Protein AF-A0A2T7P944-F1 (afdb_monomer)

InterPro domains:
  IPR013957 U4/U6.U5 small nuclear ribonucleoprotein 27kDa protein [PF08648] (36-90)

Foldseek 3Di:
DDPPPPPPPDPPPPPDDDPDPDQDDFDVVVCPPDDPVVVVVCSVVVVRDDDDCVPPDDPPPPDDDDDDDDDDFDFDQPPDDDDNPDDTDRDD

Sequence (92 aa):
MYFCHREVGKPSQVEKKPPAIEKPKIDE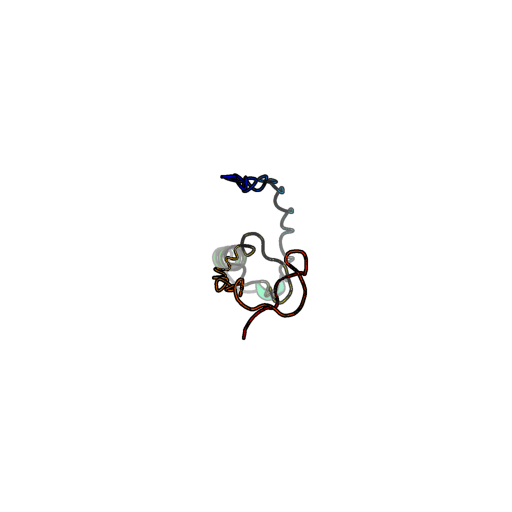SQLVGLSEEDREMITLMGFANFETTKGKKVDGNDMYAANIQRKRRYRQYMNRRGGFNRPLDFIA

Mean predicted aligned error: 16.66 Å

Secondary structure (DSSP, 8-state):
--------PPPP----PPP--PPP---GGGGTTS-HHHHHHHHHHTTT-----TTS--TT---------PPPPPB--TT-SS-TTSPPPB--

Structure (mmCIF, N/CA/C/O backbone):
data_AF-A0A2T7P944-F1
#
_entry.id   AF-A0A2T7P944-F1
#
loop_
_atom_site.group_PDB
_atom_site.id
_atom_site.type_symbol
_atom_site.label_atom_id
_atom_site.label_alt_id
_atom_site.label_comp_id
_atom_site.label_asym_id
_atom_site.label_entity_id
_atom_site.label_seq_id
_atom_site.pdbx_PDB_ins_code
_atom_site.Cartn_x
_atom_site.Cartn_y
_atom_site.Cartn_z
_atom_site.occupancy
_atom_site.B_iso_or_equiv
_atom_site.auth_seq_id
_atom_site.auth_comp_id
_atom_site.auth_asym_id
_atom_site.auth_atom_id
_atom_site.pdbx_PDB_model_num
ATOM 1 N N . MET A 1 1 ? 8.972 13.182 -31.911 1.00 38.75 1 MET A N 1
ATOM 2 C CA . MET A 1 1 ? 9.311 12.501 -30.643 1.00 38.75 1 MET A CA 1
ATOM 3 C C . MET A 1 1 ? 8.094 12.585 -29.741 1.00 38.75 1 MET A C 1
ATOM 5 O O . MET A 1 1 ? 7.770 13.673 -29.292 1.00 38.75 1 MET A O 1
ATOM 9 N N . TYR A 1 2 ? 7.357 11.488 -29.569 1.00 37.66 2 TYR A N 1
ATOM 10 C CA . TYR A 1 2 ? 6.126 11.492 -28.779 1.00 37.66 2 TYR A CA 1
ATOM 11 C C . TYR A 1 2 ? 6.467 11.511 -27.287 1.00 37.66 2 TYR A C 1
ATOM 13 O O . TYR A 1 2 ? 6.798 10.480 -26.703 1.00 37.66 2 TYR A O 1
ATOM 21 N N . PHE A 1 3 ? 6.395 12.691 -26.676 1.00 51.31 3 PHE A N 1
ATOM 22 C CA . PHE A 1 3 ? 6.222 12.813 -25.235 1.00 51.31 3 PHE A CA 1
ATOM 23 C C . PHE A 1 3 ? 4.781 12.404 -24.915 1.00 51.31 3 PHE A C 1
ATOM 25 O O . PHE A 1 3 ? 3.849 13.186 -25.069 1.00 51.31 3 PHE A O 1
ATOM 32 N N . CYS A 1 4 ? 4.583 11.146 -24.522 1.00 52.53 4 CYS A N 1
ATOM 33 C CA . CYS A 1 4 ? 3.337 10.733 -23.890 1.00 52.53 4 CYS A CA 1
ATOM 34 C C . CYS A 1 4 ? 3.378 11.248 -22.447 1.00 52.53 4 CYS A C 1
ATOM 36 O O . CYS A 1 4 ? 4.064 10.675 -21.596 1.00 52.53 4 CYS A O 1
ATOM 38 N N . HIS A 1 5 ? 2.696 12.363 -22.187 1.00 59.06 5 HIS A N 1
ATOM 39 C CA . HIS A 1 5 ? 2.379 12.775 -20.828 1.00 59.06 5 HIS A CA 1
ATOM 40 C C . HIS A 1 5 ? 1.483 11.697 -20.219 1.00 59.06 5 HIS A C 1
ATOM 42 O O . HIS A 1 5 ? 0.300 11.593 -20.527 1.00 59.06 5 HIS A O 1
ATOM 48 N N . ARG A 1 6 ? 2.067 10.850 -19.369 1.00 57.72 6 ARG A N 1
ATOM 49 C CA . ARG A 1 6 ? 1.292 9.962 -18.511 1.00 57.72 6 ARG A CA 1
ATOM 50 C C . ARG A 1 6 ? 0.676 10.830 -17.422 1.00 57.72 6 ARG A C 1
ATOM 52 O O . ARG A 1 6 ? 1.331 11.119 -16.425 1.00 57.72 6 ARG A O 1
ATOM 59 N N . GLU A 1 7 ? -0.558 11.263 -17.637 1.00 56.19 7 GLU A N 1
ATOM 60 C CA . GLU A 1 7 ? -1.369 11.867 -16.587 1.00 56.19 7 GLU A CA 1
ATOM 61 C C . GLU A 1 7 ? -1.556 10.827 -15.480 1.00 56.19 7 GLU A C 1
ATOM 63 O O . GLU A 1 7 ? -2.260 9.826 -15.628 1.00 56.19 7 GLU A O 1
ATOM 68 N N . VAL A 1 8 ? -0.843 11.018 -14.372 1.00 59.97 8 VAL A N 1
ATOM 69 C CA . VAL A 1 8 ? -1.097 10.270 -13.146 1.00 59.97 8 VAL A CA 1
ATOM 70 C C . VAL A 1 8 ? -2.358 10.893 -12.562 1.00 59.97 8 VAL A C 1
ATOM 72 O O . VAL A 1 8 ? -2.298 11.940 -11.920 1.00 59.97 8 VAL A O 1
ATOM 75 N N . GLY A 1 9 ? -3.512 10.305 -12.888 1.00 48.59 9 GLY A N 1
ATOM 76 C CA . GLY A 1 9 ? -4.802 10.726 -12.353 1.00 48.59 9 GLY A CA 1
ATOM 77 C C . GLY A 1 9 ? -4.715 10.845 -10.833 1.00 48.59 9 GLY A C 1
ATOM 78 O O . GLY A 1 9 ? -4.291 9.907 -10.154 1.00 48.59 9 GLY A O 1
ATOM 79 N N . LYS A 1 10 ? -5.058 12.023 -10.305 1.00 51.38 10 LYS A N 1
ATOM 80 C CA . LYS A 1 10 ? -5.106 12.263 -8.861 1.00 51.38 10 LYS A CA 1
ATOM 81 C C . LYS A 1 10 ? -6.146 11.303 -8.267 1.00 51.38 10 LYS A C 1
ATOM 83 O O . LYS A 1 10 ? -7.270 11.289 -8.771 1.00 51.38 10 LYS A O 1
ATOM 88 N N . PRO A 1 11 ? -5.812 10.499 -7.242 1.00 47.69 11 PRO A N 1
ATOM 89 C CA . PRO A 1 11 ? -6.803 9.644 -6.607 1.00 47.69 11 PRO A CA 1
ATOM 90 C C . PRO A 1 11 ? -7.901 10.532 -6.015 1.00 47.69 11 PRO A C 1
ATOM 92 O O . PRO A 1 11 ? -7.623 11.451 -5.244 1.00 47.69 11 PRO A O 1
ATOM 95 N N . SER A 1 12 ? -9.144 10.287 -6.428 1.00 49.97 12 SER A N 1
ATOM 96 C CA . SER A 1 12 ? -10.327 10.946 -5.884 1.00 49.97 12 SER A CA 1
ATOM 97 C C . SER A 1 12 ? -10.394 10.667 -4.384 1.00 49.97 12 SER A C 1
ATOM 99 O O . SER A 1 12 ? -10.521 9.509 -3.979 1.00 49.97 12 SER A O 1
ATOM 101 N N . GLN A 1 13 ? -10.291 11.718 -3.574 1.00 50.12 13 GLN A N 1
ATOM 102 C CA . GLN A 1 13 ? -10.524 11.671 -2.134 1.00 50.12 13 GLN A CA 1
ATOM 103 C C . GLN A 1 13 ? -12.004 11.320 -1.919 1.00 50.12 13 GLN A C 1
ATOM 105 O O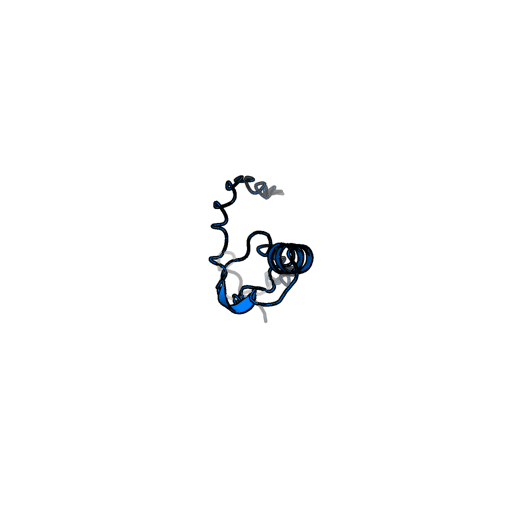 . GLN A 1 13 ? -12.871 12.188 -1.954 1.00 50.12 13 GLN A O 1
ATOM 110 N N . VAL A 1 14 ? -12.318 10.030 -1.798 1.00 58.59 14 VAL A N 1
ATOM 111 C CA . VAL A 1 14 ? -13.644 9.587 -1.364 1.00 58.59 14 VAL A CA 1
ATOM 112 C C . VAL A 1 14 ? -13.644 9.697 0.153 1.00 58.59 14 VAL A C 1
ATOM 114 O O . VAL A 1 14 ? -13.119 8.817 0.835 1.00 58.59 14 VAL A O 1
ATOM 117 N N . GLU A 1 15 ? -14.198 10.790 0.677 1.00 53.56 15 GLU A N 1
ATOM 118 C CA . GLU A 1 15 ? -14.468 10.939 2.106 1.00 53.56 15 GLU A CA 1
ATOM 119 C C . GLU A 1 15 ? -15.493 9.879 2.525 1.00 53.56 15 GLU A C 1
ATOM 121 O O . GLU A 1 15 ? -16.705 10.024 2.350 1.00 53.56 15 GLU A O 1
ATOM 126 N N . LYS A 1 16 ? -15.003 8.751 3.040 1.00 57.47 16 LYS A N 1
ATOM 127 C CA . LYS A 1 16 ? -15.851 7.759 3.694 1.00 57.47 16 LYS A CA 1
ATOM 128 C C . LYS A 1 16 ? -16.182 8.300 5.080 1.00 57.47 16 LYS A C 1
ATOM 130 O O . LYS A 1 16 ? -15.281 8.468 5.897 1.00 57.47 16 LYS A O 1
ATOM 135 N N . LYS A 1 17 ? -17.467 8.585 5.335 1.00 52.34 17 LYS A N 1
ATOM 136 C CA . LYS A 1 17 ? -17.966 8.873 6.690 1.00 52.34 17 LYS A CA 1
ATOM 137 C C . LYS A 1 17 ? -17.462 7.778 7.641 1.00 52.34 17 LYS A C 1
ATOM 139 O O . LYS A 1 17 ? -17.617 6.604 7.291 1.00 52.34 17 LYS A O 1
ATOM 144 N N . PRO A 1 18 ? -16.881 8.133 8.801 1.00 60.06 18 PRO A N 1
ATOM 145 C CA . PRO A 1 18 ? -16.413 7.136 9.748 1.00 60.06 18 PRO A CA 1
ATOM 146 C C . PRO A 1 18 ? -17.603 6.265 10.175 1.00 60.06 18 PRO A C 1
ATOM 148 O O . PRO A 1 18 ? -18.679 6.813 10.452 1.00 60.06 18 PRO A O 1
ATOM 151 N N . PRO A 1 19 ? -17.460 4.927 10.184 1.00 60.62 19 PRO A N 1
ATOM 152 C CA . PRO A 1 19 ? -18.490 4.061 10.734 1.00 60.62 19 PRO A CA 1
ATOM 153 C C . PRO A 1 19 ? -18.734 4.470 12.188 1.00 60.62 19 PRO A C 1
ATOM 155 O O . PRO A 1 19 ? -17.790 4.776 12.918 1.00 60.62 19 PRO A O 1
ATOM 158 N N . ALA A 1 20 ? -20.004 4.528 12.592 1.00 59.81 20 ALA A N 1
ATOM 159 C CA . ALA A 1 20 ? -20.366 4.806 13.973 1.00 59.81 20 ALA A CA 1
ATOM 160 C C . ALA A 1 20 ? -19.699 3.744 14.856 1.00 59.81 20 ALA A C 1
ATOM 162 O O . ALA A 1 20 ? -20.047 2.569 14.780 1.00 59.81 20 ALA A O 1
ATOM 163 N N . ILE A 1 21 ? -18.692 4.153 15.628 1.00 62.50 21 ILE A N 1
ATOM 164 C CA . ILE A 1 21 ? -18.008 3.283 16.580 1.00 62.50 21 ILE A CA 1
ATOM 165 C C . ILE A 1 21 ? -19.048 2.940 17.646 1.00 62.50 21 ILE A C 1
ATOM 167 O O . ILE A 1 21 ? -19.387 3.777 18.486 1.00 62.50 21 ILE A O 1
ATOM 171 N N . GLU A 1 22 ? -19.617 1.739 17.567 1.00 66.81 22 GLU A N 1
ATOM 172 C CA . GLU A 1 22 ? -20.460 1.203 18.627 1.00 66.81 22 GLU A CA 1
ATOM 173 C C . GLU A 1 22 ? -19.607 1.138 19.894 1.00 66.81 22 GLU A C 1
ATOM 175 O O . GLU A 1 22 ? -18.534 0.533 19.903 1.00 66.81 22 GLU A O 1
ATOM 180 N N . LYS A 1 23 ? -20.041 1.835 20.950 1.00 61.47 23 LYS A N 1
ATOM 181 C CA . LYS A 1 23 ? -19.322 1.831 22.226 1.00 61.47 23 LYS A CA 1
ATOM 182 C C . LYS A 1 23 ? -19.204 0.373 22.692 1.00 61.47 23 LYS A C 1
ATOM 184 O O . LYS A 1 23 ? -20.239 -0.297 22.765 1.00 61.47 23 LYS A O 1
ATOM 189 N N . PRO A 1 24 ? -17.991 -0.130 22.984 1.00 64.50 24 PRO A N 1
ATOM 190 C CA . PRO A 1 24 ? -17.821 -1.512 23.406 1.00 64.50 24 PRO A CA 1
ATOM 191 C C . PRO A 1 24 ? -18.645 -1.758 24.673 1.00 64.50 24 PRO A C 1
ATOM 193 O O . PRO A 1 24 ? -18.642 -0.939 25.592 1.00 64.50 24 PRO A O 1
ATOM 196 N N . LYS A 1 25 ? -19.380 -2.874 24.709 1.00 67.62 2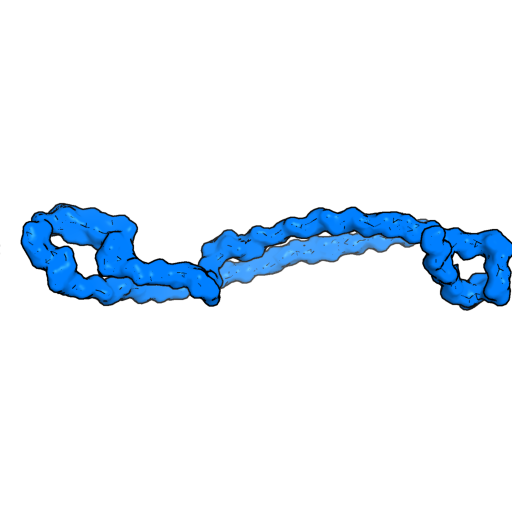5 LYS A N 1
ATOM 197 C CA . LYS A 1 25 ? -20.097 -3.323 25.908 1.00 67.62 25 LYS A CA 1
ATOM 198 C C . LYS A 1 25 ? -19.058 -3.693 26.961 1.00 67.62 25 LYS A C 1
ATOM 200 O O . LYS A 1 25 ? -18.367 -4.696 26.812 1.00 67.62 25 LYS A O 1
ATOM 205 N N . ILE A 1 26 ? -18.928 -2.856 27.981 1.00 68.56 26 ILE A N 1
ATOM 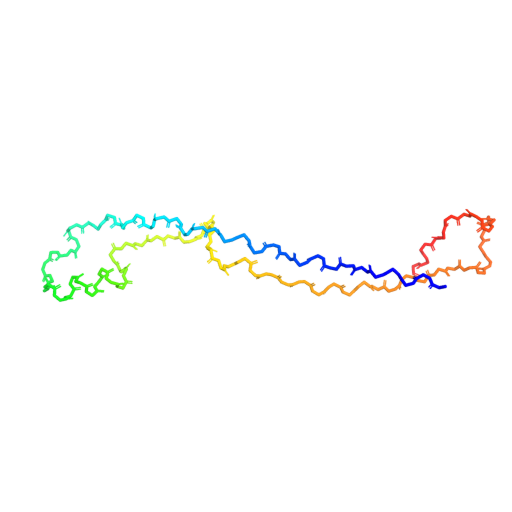206 C CA . ILE A 1 26 ? -18.024 -3.096 29.103 1.00 68.56 26 ILE A CA 1
ATOM 207 C C . ILE A 1 26 ? -18.708 -4.075 30.056 1.00 68.56 26 ILE A C 1
ATOM 209 O O . ILE A 1 26 ? -19.890 -3.923 30.362 1.00 68.56 26 ILE A O 1
ATOM 213 N N . ASP A 1 27 ? -17.975 -5.099 30.485 1.00 69.88 27 ASP A N 1
ATOM 214 C CA . ASP A 1 27 ? -18.440 -6.036 31.501 1.00 69.88 27 ASP A CA 1
ATOM 215 C C . ASP A 1 27 ? -18.339 -5.364 32.881 1.00 69.88 27 ASP A C 1
ATOM 217 O O . ASP A 1 27 ? -17.245 -5.091 33.379 1.00 69.88 27 ASP A O 1
ATOM 221 N N . GLU A 1 28 ? -19.494 -5.069 33.483 1.00 67.94 28 GLU A N 1
ATOM 222 C CA . GLU A 1 28 ? -19.641 -4.401 34.788 1.00 67.94 28 GLU A CA 1
ATOM 223 C C . GLU A 1 28 ? -18.845 -5.105 35.903 1.00 67.94 28 GLU A C 1
ATOM 225 O O . GLU A 1 28 ? -18.428 -4.470 36.871 1.00 67.94 28 GLU A O 1
ATOM 230 N N . SER A 1 29 ? -18.578 -6.408 35.753 1.00 70.31 29 SER A N 1
ATOM 231 C CA . SER A 1 29 ? -17.818 -7.208 36.718 1.00 70.31 29 SER A CA 1
ATOM 232 C C . SER A 1 29 ? -16.357 -6.764 36.889 1.00 70.31 29 SER A C 1
ATOM 234 O O . SER A 1 29 ? -15.803 -6.935 37.974 1.00 70.31 29 SER A O 1
ATOM 236 N N . GLN A 1 30 ? -15.741 -6.145 35.872 1.00 66.69 30 GLN A N 1
ATOM 237 C CA . GLN A 1 30 ? -14.350 -5.663 35.940 1.00 66.69 30 GLN A CA 1
ATOM 238 C C . GLN A 1 30 ? -14.208 -4.302 36.638 1.00 66.69 30 GLN A C 1
ATOM 240 O O . GLN A 1 30 ? -13.101 -3.893 36.981 1.00 66.69 30 GLN A O 1
ATOM 245 N N . LEU A 1 31 ? -15.322 -3.601 36.861 1.00 68.44 31 LEU A N 1
ATOM 246 C CA . LEU A 1 31 ? -15.358 -2.266 37.466 1.00 68.44 31 LEU A CA 1
ATOM 247 C C . LEU A 1 31 ? -15.683 -2.311 38.971 1.00 68.44 31 LEU A C 1
ATOM 249 O O . LEU A 1 31 ? -15.683 -1.274 39.646 1.00 68.44 31 LEU A O 1
ATOM 253 N N . VAL A 1 32 ? -15.953 -3.504 39.514 1.00 72.88 32 VAL A N 1
ATOM 254 C CA . VAL A 1 32 ? -16.337 -3.705 40.915 1.00 72.88 32 VAL A CA 1
ATOM 255 C C . VAL A 1 32 ? -15.134 -3.459 41.829 1.00 72.88 32 VAL A C 1
ATOM 257 O O . VAL A 1 32 ? -14.151 -4.191 41.797 1.00 72.88 32 VAL A O 1
ATOM 260 N N . GLY A 1 33 ? -15.230 -2.430 42.675 1.00 74.88 33 GLY A N 1
ATOM 261 C CA . GLY A 1 33 ? -14.224 -2.101 43.696 1.00 74.88 33 GLY A CA 1
ATOM 262 C C . GLY A 1 33 ? -13.294 -0.930 43.362 1.00 74.88 33 GLY A C 1
ATOM 263 O O . GLY A 1 33 ? -12.525 -0.521 44.227 1.00 74.88 33 GLY A O 1
ATOM 264 N N . LEU A 1 34 ? -13.388 -0.362 42.156 1.00 73.69 34 LEU A N 1
ATOM 265 C CA . LEU A 1 34 ? -12.652 0.846 41.761 1.00 73.69 34 LEU A CA 1
ATOM 266 C C . LEU A 1 34 ? -13.479 2.113 42.017 1.00 73.69 34 LEU A C 1
ATOM 268 O O . LEU A 1 34 ? -14.715 2.052 41.992 1.00 73.69 34 LEU A O 1
ATOM 272 N N . SER A 1 35 ? -12.803 3.240 42.267 1.00 83.75 35 SER A N 1
ATOM 273 C CA . SER A 1 35 ? -13.442 4.555 42.400 1.00 83.75 35 SER A CA 1
ATOM 274 C C . SER A 1 35 ? -14.066 4.996 41.068 1.00 83.75 35 SER A C 1
ATOM 276 O O . SER A 1 35 ? -13.692 4.489 40.010 1.00 83.75 35 SER A O 1
ATOM 278 N N . GLU A 1 36 ? -15.035 5.915 41.089 1.00 80.44 36 GLU A N 1
ATOM 279 C CA . GLU A 1 36 ? -15.669 6.415 39.854 1.00 80.44 36 GLU A CA 1
ATOM 280 C C . GLU A 1 36 ? -14.643 7.024 38.882 1.00 80.44 36 GLU A C 1
ATOM 282 O O . GLU A 1 36 ? -14.715 6.765 37.682 1.00 80.44 36 GLU A O 1
ATOM 287 N N . GLU A 1 37 ? -13.623 7.710 39.404 1.00 82.38 37 GLU A N 1
ATOM 288 C CA . GLU A 1 37 ? -12.531 8.307 38.624 1.00 82.38 37 GLU A CA 1
ATOM 289 C C . GLU A 1 37 ? -11.694 7.239 37.896 1.00 82.38 37 GLU A C 1
ATOM 291 O O . GLU A 1 37 ? -11.393 7.366 36.706 1.00 82.38 37 GLU A O 1
ATOM 296 N N . ASP A 1 38 ? -11.376 6.134 38.574 1.00 80.56 38 ASP A N 1
ATOM 297 C CA . ASP A 1 38 ? -10.608 5.039 37.974 1.00 80.56 38 ASP A CA 1
ATOM 298 C C . ASP A 1 38 ? -11.410 4.316 36.879 1.00 80.56 38 ASP A C 1
ATOM 300 O O . ASP A 1 38 ? -10.858 3.897 35.858 1.00 80.56 38 ASP A O 1
ATOM 304 N N . ARG A 1 39 ? -12.732 4.187 37.056 1.00 81.25 39 ARG A N 1
ATOM 305 C CA . ARG A 1 39 ? -13.635 3.573 36.065 1.00 81.25 39 ARG A CA 1
ATOM 306 C C . ARG A 1 39 ? -13.717 4.401 34.787 1.00 81.25 39 ARG A C 1
ATOM 308 O O . ARG A 1 39 ? -13.682 3.844 33.683 1.00 81.25 39 ARG A O 1
ATOM 315 N N . GLU A 1 40 ? -13.803 5.721 34.928 1.00 82.31 40 GLU A N 1
ATOM 316 C CA . GLU A 1 40 ? -13.769 6.655 33.803 1.00 82.31 40 GLU A CA 1
ATOM 317 C C . GLU A 1 40 ? -12.427 6.583 33.073 1.00 82.31 40 GLU A C 1
ATOM 319 O O . GLU A 1 40 ? -12.398 6.487 31.844 1.00 82.31 40 GLU A O 1
ATOM 324 N N . MET A 1 41 ? -11.317 6.527 33.815 1.00 83.50 41 MET A N 1
ATOM 325 C CA . MET A 1 41 ? -9.976 6.436 33.240 1.00 83.50 41 MET A CA 1
ATOM 326 C C . MET A 1 41 ? -9.752 5.120 32.474 1.00 83.50 41 MET A C 1
ATOM 328 O O . MET A 1 41 ? -9.233 5.137 31.357 1.00 83.50 41 MET A O 1
ATOM 332 N N . ILE A 1 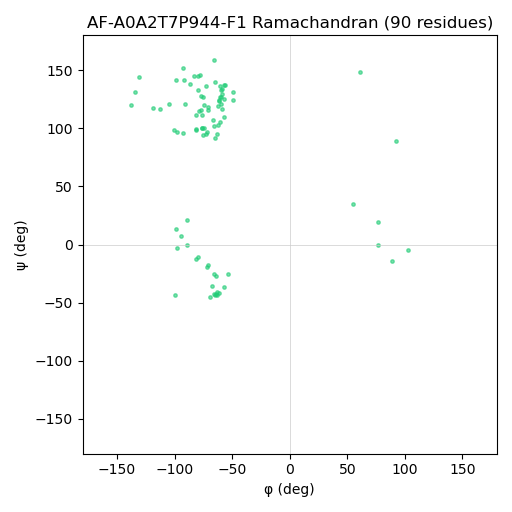42 ? -10.190 3.981 33.019 1.00 82.88 42 ILE A N 1
ATOM 333 C CA . ILE A 1 42 ? -10.098 2.658 32.370 1.00 82.88 42 ILE A CA 1
ATOM 334 C C . ILE A 1 42 ? -10.914 2.609 31.079 1.00 82.88 42 ILE A C 1
ATOM 336 O O . ILE A 1 42 ? -10.467 2.050 30.072 1.00 82.88 42 ILE A O 1
ATOM 340 N N . THR A 1 43 ? -12.100 3.213 31.102 1.00 80.88 43 THR A N 1
ATOM 341 C CA . THR A 1 43 ? -12.992 3.278 29.944 1.00 80.88 43 THR A CA 1
ATOM 342 C C . THR A 1 43 ? -12.428 4.190 28.861 1.00 80.88 43 THR A C 1
ATOM 344 O O . THR A 1 43 ? -12.404 3.811 27.691 1.00 80.88 43 THR A O 1
ATOM 347 N N . LEU A 1 44 ? -11.928 5.367 29.247 1.00 82.12 44 LEU A N 1
ATOM 348 C CA . LEU A 1 44 ? -11.339 6.345 28.334 1.00 82.12 44 LEU A CA 1
ATOM 349 C C . LEU A 1 44 ? -10.105 5.786 27.620 1.00 82.12 44 LEU A C 1
ATOM 351 O O . LEU A 1 44 ? -9.938 5.986 26.419 1.00 82.12 44 LEU A O 1
ATOM 355 N N . MET A 1 45 ? -9.256 5.070 28.357 1.00 81.88 45 MET A N 1
ATOM 356 C CA . MET A 1 45 ? -8.044 4.454 27.816 1.00 81.88 45 MET A CA 1
ATOM 357 C C . MET A 1 45 ? -8.320 3.136 27.072 1.00 81.88 45 MET A C 1
ATOM 359 O O . MET A 1 45 ? -7.433 2.624 26.393 1.00 81.88 45 MET A O 1
ATOM 363 N N . GLY A 1 46 ? -9.537 2.585 27.171 1.00 78.38 46 GLY A N 1
ATOM 364 C CA . GLY A 1 46 ? -9.946 1.370 26.463 1.00 78.38 46 GLY A CA 1
ATOM 365 C C . GLY A 1 46 ? -9.402 0.066 27.054 1.00 78.38 46 GLY A C 1
ATOM 366 O O . GLY A 1 46 ? -9.394 -0.952 26.368 1.00 78.38 46 GLY A O 1
ATOM 367 N N . PHE A 1 47 ? -8.962 0.060 28.317 1.00 80.62 47 PHE A N 1
ATOM 368 C CA . PHE A 1 47 ? -8.406 -1.139 28.963 1.00 80.62 47 PHE A CA 1
ATOM 369 C C . PHE A 1 47 ? -9.459 -2.207 29.291 1.00 80.62 47 PHE A C 1
ATOM 371 O O . PHE A 1 47 ? -9.109 -3.370 29.465 1.00 80.62 47 PHE A O 1
ATOM 378 N N . ALA A 1 48 ? -10.738 -1.832 29.347 1.00 77.56 48 ALA A N 1
ATOM 379 C CA . ALA A 1 48 ? -11.828 -2.735 29.714 1.00 77.56 48 ALA A CA 1
ATOM 380 C C . ALA A 1 48 ? -12.167 -3.799 28.649 1.00 77.56 48 ALA A C 1
ATOM 382 O O . ALA A 1 48 ? -12.834 -4.782 28.965 1.00 77.56 48 ALA A O 1
ATOM 383 N N . ASN A 1 49 ? -11.749 -3.625 27.387 1.00 78.69 49 ASN A N 1
ATOM 384 C CA . ASN A 1 49 ? -12.039 -4.584 26.319 1.00 78.69 49 ASN A CA 1
ATOM 385 C C . ASN A 1 49 ? -10.814 -4.812 25.420 1.00 78.69 49 ASN A C 1
ATOM 387 O O . ASN A 1 49 ? -10.319 -3.885 24.781 1.00 78.69 49 ASN A O 1
ATOM 391 N N . PHE A 1 50 ? -10.339 -6.059 25.343 1.00 81.94 50 PHE A N 1
ATOM 392 C CA . PHE A 1 50 ? -9.188 -6.431 24.520 1.00 81.94 50 PHE A CA 1
ATOM 393 C C . PHE A 1 50 ? -9.644 -7.021 23.182 1.00 81.94 50 PHE A C 1
ATOM 395 O O . PHE A 1 50 ? -9.933 -8.213 23.068 1.00 81.94 50 PHE A O 1
ATOM 402 N N . GLU A 1 51 ? -9.674 -6.192 22.140 1.00 81.56 51 GLU A N 1
ATOM 403 C CA . GLU A 1 51 ? -9.890 -6.650 20.768 1.00 81.56 51 GLU A CA 1
ATOM 404 C C . GLU A 1 51 ? -8.574 -6.779 19.993 1.00 81.56 51 GLU A C 1
ATOM 406 O O . GLU A 1 51 ? -7.682 -5.938 20.081 1.00 81.56 51 GLU A O 1
ATOM 411 N N . THR A 1 52 ? -8.460 -7.813 19.155 1.00 83.56 52 THR A N 1
ATOM 412 C CA . THR A 1 52 ? -7.347 -7.929 18.205 1.00 83.56 52 THR A CA 1
ATOM 413 C C . THR A 1 52 ? -7.656 -7.199 16.897 1.00 83.56 52 THR A C 1
ATOM 415 O O . THR A 1 52 ? -8.754 -7.309 16.345 1.00 83.56 52 THR A O 1
ATOM 418 N N . THR A 1 53 ? -6.662 -6.490 16.362 1.00 88.19 53 THR A N 1
ATOM 419 C CA . THR A 1 53 ? -6.695 -5.894 15.017 1.00 88.19 53 THR A CA 1
ATOM 420 C C . THR A 1 53 ? -6.169 -6.850 13.938 1.00 88.19 53 THR A C 1
ATOM 422 O O . THR A 1 53 ? -6.174 -6.513 12.754 1.00 88.19 53 THR A O 1
ATOM 425 N N . LYS A 1 54 ? -5.735 -8.070 14.303 1.00 85.81 54 LYS A N 1
ATOM 426 C CA . LYS A 1 54 ? -5.195 -9.051 13.350 1.00 85.81 54 LYS A CA 1
ATOM 427 C C . LYS A 1 54 ? -6.259 -9.447 12.325 1.00 85.81 54 LYS A C 1
ATOM 429 O O . LYS A 1 54 ? -7.293 -10.004 12.675 1.00 85.81 54 LYS A O 1
ATOM 434 N N . GLY A 1 55 ? -5.982 -9.184 11.048 1.00 85.06 55 GLY A N 1
ATOM 435 C CA . GLY A 1 55 ? -6.892 -9.498 9.940 1.00 85.06 55 GLY A CA 1
ATOM 436 C C . GLY A 1 55 ? -8.083 -8.543 9.795 1.00 85.06 55 GLY A C 1
ATOM 437 O O . GLY A 1 55 ? -8.868 -8.714 8.866 1.00 85.06 55 GLY A O 1
ATOM 438 N N . LYS A 1 56 ? -8.209 -7.526 10.660 1.00 88.56 56 LYS A N 1
ATOM 439 C CA . LYS A 1 56 ? -9.182 -6.438 10.508 1.00 88.56 56 LYS A CA 1
ATOM 440 C C . LYS A 1 56 ? -8.529 -5.284 9.745 1.00 88.56 56 LYS A C 1
ATOM 442 O O . LYS A 1 56 ? -7.356 -4.976 9.952 1.00 88.56 56 LYS A O 1
ATOM 447 N N . LYS A 1 57 ? -9.286 -4.633 8.862 1.00 86.25 57 LYS A N 1
ATOM 448 C CA . LYS A 1 57 ? -8.825 -3.416 8.190 1.00 86.25 57 LYS A CA 1
ATOM 449 C C . LYS A 1 57 ? -8.882 -2.247 9.178 1.00 86.25 57 LYS A C 1
ATOM 451 O O . LYS A 1 57 ? -9.931 -2.014 9.768 1.00 86.25 57 LYS A O 1
ATOM 456 N N . VAL A 1 58 ? -7.772 -1.530 9.340 1.00 88.00 58 VAL A N 1
ATOM 457 C CA . VAL A 1 58 ? -7.694 -0.306 10.152 1.00 88.00 58 VAL A CA 1
ATOM 458 C C . VAL A 1 58 ? -7.645 0.884 9.203 1.00 88.00 58 VAL A C 1
ATOM 460 O O . VAL A 1 58 ? -6.748 0.966 8.361 1.00 88.00 58 VAL A O 1
ATOM 463 N N . ASP A 1 59 ? -8.618 1.786 9.312 1.00 85.94 59 ASP A N 1
ATOM 464 C CA . ASP A 1 59 ? -8.662 2.989 8.484 1.00 85.94 59 ASP A CA 1
ATOM 465 C C . ASP A 1 59 ? -7.408 3.848 8.722 1.00 85.94 59 ASP A C 1
ATOM 467 O O . ASP A 1 59 ? -6.943 4.009 9.848 1.00 85.94 59 ASP A O 1
ATOM 471 N N . GLY A 1 60 ? -6.811 4.359 7.643 1.00 83.88 60 GLY A N 1
ATOM 472 C CA . GLY A 1 60 ? -5.549 5.109 7.692 1.00 83.88 60 GLY A CA 1
ATOM 473 C C . GLY A 1 60 ? -4.279 4.255 7.583 1.00 83.88 60 GLY A C 1
ATOM 474 O O . GLY A 1 60 ? -3.227 4.793 7.246 1.00 83.88 60 GLY A O 1
ATOM 475 N N . ASN A 1 61 ? -4.367 2.928 7.739 1.00 82.69 61 ASN A N 1
ATOM 476 C CA . ASN A 1 61 ? -3.239 2.006 7.538 1.00 82.69 61 ASN A CA 1
ATOM 477 C C . ASN A 1 61 ? -3.104 1.504 6.080 1.00 82.69 61 ASN A C 1
ATOM 479 O O . ASN A 1 61 ? -2.505 0.465 5.813 1.00 82.69 61 ASN A O 1
ATOM 483 N N . ASP A 1 62 ? -3.672 2.239 5.121 1.00 82.19 62 ASP A N 1
ATOM 484 C CA . ASP A 1 62 ? -3.708 1.871 3.697 1.00 82.19 62 ASP A CA 1
ATOM 485 C C . ASP A 1 62 ? -2.550 2.492 2.884 1.00 82.19 62 ASP A C 1
ATOM 487 O O . ASP A 1 62 ? -2.531 2.416 1.653 1.00 82.19 62 ASP A O 1
ATOM 491 N N . MET A 1 63 ? -1.585 3.143 3.539 1.00 85.44 63 MET A N 1
ATOM 492 C CA . MET A 1 63 ? -0.465 3.796 2.859 1.00 85.44 63 MET A CA 1
ATOM 493 C C . MET A 1 63 ? 0.627 2.786 2.497 1.00 85.44 63 MET A C 1
ATOM 495 O O . MET A 1 63 ? 1.337 2.276 3.360 1.00 85.44 63 MET A O 1
ATOM 499 N N . TYR A 1 64 ? 0.801 2.537 1.200 1.00 86.25 64 TYR A N 1
ATOM 500 C CA . TYR A 1 64 ? 1.901 1.741 0.658 1.00 86.25 64 TYR A CA 1
ATOM 501 C C . TYR A 1 64 ? 2.572 2.475 -0.507 1.00 86.25 64 TYR A C 1
ATOM 503 O O . TYR A 1 64 ? 1.917 3.141 -1.308 1.00 86.25 64 TYR A O 1
ATOM 511 N N . ALA A 1 65 ? 3.893 2.336 -0.626 1.00 89.25 65 ALA A N 1
ATOM 512 C CA . ALA A 1 65 ? 4.661 2.869 -1.746 1.00 89.25 65 ALA A CA 1
ATOM 513 C C . ALA A 1 65 ? 5.640 1.807 -2.258 1.00 89.25 65 ALA A C 1
ATOM 515 O O . ALA A 1 65 ? 6.378 1.205 -1.482 1.00 89.25 65 ALA A O 1
ATOM 516 N N . ALA A 1 66 ? 5.658 1.586 -3.574 1.00 89.56 66 ALA A N 1
ATOM 517 C CA . ALA A 1 66 ? 6.591 0.675 -4.230 1.00 89.56 66 ALA A CA 1
ATOM 518 C C . ALA A 1 66 ? 7.467 1.448 -5.223 1.00 89.56 66 ALA A C 1
ATOM 520 O O . ALA A 1 66 ? 6.969 2.002 -6.204 1.00 89.56 66 ALA A O 1
ATOM 521 N N . ASN A 1 67 ? 8.782 1.461 -4.994 1.00 89.88 67 ASN A N 1
ATOM 522 C CA . ASN A 1 67 ? 9.749 2.005 -5.944 1.00 89.88 67 ASN A CA 1
ATOM 523 C C . ASN A 1 67 ? 10.259 0.882 -6.859 1.00 89.88 67 ASN A C 1
ATOM 525 O O . ASN A 1 67 ? 11.164 0.132 -6.498 1.00 89.88 67 ASN A O 1
ATOM 529 N N . ILE A 1 68 ? 9.650 0.743 -8.040 1.00 89.94 68 ILE A N 1
ATOM 530 C CA . ILE A 1 68 ? 10.021 -0.292 -9.013 1.00 89.94 68 ILE A CA 1
ATOM 531 C C . ILE A 1 68 ? 10.900 0.318 -10.106 1.00 89.94 68 ILE A C 1
ATOM 533 O O . ILE A 1 68 ? 10.409 0.874 -11.092 1.00 89.94 68 ILE A O 1
ATOM 537 N N . GLN A 1 69 ? 12.213 0.142 -9.974 1.00 88.69 69 GLN A N 1
ATOM 538 C CA . GLN A 1 69 ? 13.174 0.488 -11.020 1.00 88.69 69 GLN A CA 1
ATOM 539 C C . GLN A 1 69 ? 13.243 -0.626 -12.070 1.00 88.69 69 GLN A C 1
ATOM 541 O O . GLN A 1 69 ? 13.900 -1.653 -11.897 1.00 88.69 69 GLN A O 1
ATOM 546 N N . ARG A 1 70 ? 12.552 -0.435 -13.198 1.00 87.00 70 ARG A N 1
ATOM 547 C CA . ARG A 1 70 ? 12.643 -1.365 -14.331 1.00 87.00 70 ARG A CA 1
ATOM 548 C C . ARG A 1 70 ? 13.980 -1.172 -15.041 1.00 87.00 70 ARG A C 1
ATOM 550 O O . ARG A 1 70 ? 14.251 -0.096 -15.571 1.00 87.00 70 ARG A O 1
ATOM 557 N N . LYS A 1 71 ? 14.795 -2.229 -15.102 1.00 86.56 71 LYS A N 1
ATOM 558 C CA . LYS A 1 71 ? 16.017 -2.234 -15.917 1.00 86.56 71 LYS A CA 1
ATOM 559 C C . LYS A 1 71 ? 15.645 -1.984 -17.381 1.00 86.56 71 LYS A C 1
ATOM 561 O O . LYS A 1 71 ? 14.749 -2.644 -17.916 1.00 86.56 71 LYS A O 1
ATOM 566 N N . ARG A 1 72 ? 16.317 -1.027 -18.031 1.00 84.25 72 ARG A N 1
ATOM 567 C CA . ARG A 1 72 ? 16.177 -0.819 -19.479 1.00 84.25 72 ARG A CA 1
ATOM 568 C C . ARG A 1 72 ? 16.599 -2.105 -20.189 1.00 84.25 72 ARG A C 1
ATOM 570 O O . ARG A 1 72 ? 17.683 -2.615 -19.931 1.00 84.25 72 ARG A O 1
ATOM 577 N N . ARG A 1 73 ? 15.740 -2.626 -21.065 1.00 78.75 73 ARG A N 1
ATOM 578 C CA . ARG A 1 73 ? 16.067 -3.772 -21.919 1.00 78.75 73 ARG A CA 1
ATOM 579 C C . ARG A 1 73 ? 16.644 -3.248 -23.225 1.00 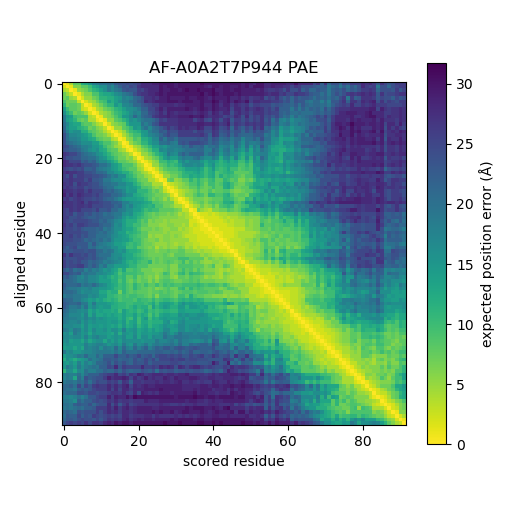78.75 73 ARG A C 1
ATOM 581 O O . ARG A 1 73 ? 15.979 -2.472 -23.915 1.00 78.75 73 ARG A O 1
ATOM 588 N N . TYR A 1 74 ? 17.872 -3.647 -23.540 1.00 79.44 74 TYR A N 1
ATOM 589 C CA . TYR A 1 74 ? 18.492 -3.305 -24.812 1.00 79.44 74 TYR A CA 1
ATOM 590 C C . TYR A 1 74 ? 17.937 -4.192 -25.920 1.00 79.44 74 TYR A C 1
ATOM 592 O O . TYR A 1 74 ? 17.572 -5.347 -25.722 1.00 79.44 74 TYR A O 1
ATOM 600 N N . ARG A 1 75 ? 17.828 -3.593 -27.096 1.00 78.56 75 ARG A N 1
ATOM 601 C CA . ARG A 1 75 ? 17.247 -4.182 -28.291 1.00 78.56 75 ARG A CA 1
ATOM 602 C C . ARG A 1 75 ? 18.379 -4.360 -29.296 1.00 78.56 75 ARG A C 1
ATOM 604 O O . ARG A 1 75 ? 18.961 -3.357 -29.706 1.00 78.56 75 ARG A O 1
ATOM 611 N N . GLN A 1 76 ? 18.700 -5.598 -29.688 1.00 77.75 76 GLN A N 1
ATOM 612 C CA . GLN A 1 76 ? 19.666 -5.818 -30.770 1.00 77.75 76 GLN A CA 1
ATOM 613 C C . GLN A 1 76 ? 19.020 -5.403 -32.073 1.00 77.75 76 GLN A C 1
ATOM 615 O O . GLN A 1 76 ? 18.011 -5.983 -32.459 1.00 77.75 76 GLN A O 1
ATOM 620 N N . TYR A 1 77 ? 19.589 -4.414 -32.745 1.00 75.56 77 TYR A N 1
ATOM 621 C CA . TYR A 1 77 ? 19.109 -3.996 -34.055 1.00 75.56 77 TYR A CA 1
ATOM 622 C C . TYR A 1 77 ? 19.963 -4.579 -35.186 1.00 75.56 77 TYR A C 1
ATOM 624 O O . TYR A 1 77 ? 19.430 -5.098 -36.165 1.00 75.56 77 TYR A O 1
ATOM 632 N N . MET A 1 78 ? 21.285 -4.551 -35.024 1.00 78.38 78 MET A N 1
ATOM 633 C CA . MET A 1 78 ? 22.221 -5.041 -36.033 1.00 78.38 78 MET A CA 1
ATOM 634 C C . MET A 1 78 ? 22.344 -6.570 -36.002 1.00 78.38 78 MET A C 1
ATOM 636 O O . MET A 1 78 ? 22.301 -7.181 -34.935 1.00 78.38 78 MET A O 1
AT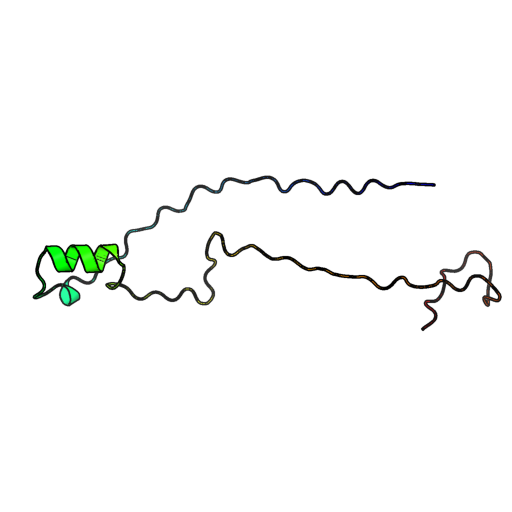OM 640 N N . ASN A 1 79 ? 22.525 -7.172 -37.182 1.00 77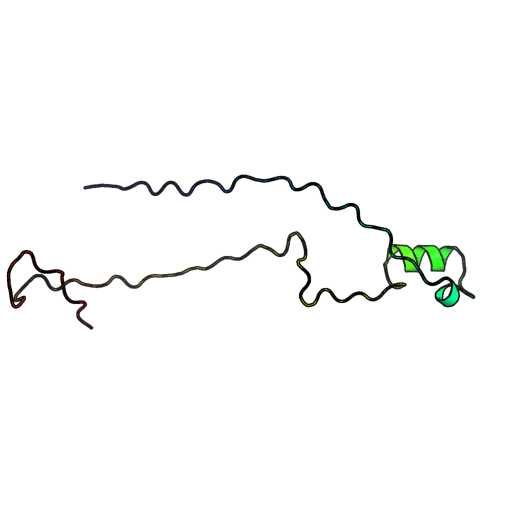.50 79 ASN A N 1
ATOM 641 C CA . ASN A 1 79 ? 22.741 -8.611 -37.400 1.00 77.50 79 ASN A CA 1
ATOM 642 C C . ASN A 1 79 ? 21.661 -9.536 -36.810 1.00 77.50 79 ASN A C 1
ATOM 644 O O . ASN A 1 79 ? 21.946 -10.652 -36.376 1.00 77.50 79 ASN A O 1
ATOM 648 N N . ARG A 1 80 ? 20.398 -9.098 -36.820 1.00 81.44 80 ARG A N 1
ATOM 649 C CA . ARG A 1 80 ? 19.264 -9.950 -36.441 1.00 81.44 80 ARG A CA 1
ATOM 650 C C . ARG A 1 80 ? 18.971 -10.989 -37.523 1.00 81.44 80 ARG A C 1
ATOM 652 O O . ARG A 1 80 ? 18.899 -10.654 -38.706 1.00 81.44 80 ARG A O 1
ATOM 659 N N . ARG A 1 81 ? 18.713 -12.240 -37.130 1.00 71.38 81 ARG A N 1
ATOM 660 C CA . ARG A 1 81 ? 18.223 -13.265 -38.064 1.00 71.38 81 ARG A CA 1
ATOM 661 C C . ARG A 1 81 ? 16.721 -13.096 -38.312 1.00 71.38 81 ARG A C 1
ATOM 663 O O . ARG A 1 81 ? 15.903 -13.296 -37.421 1.00 71.38 81 ARG A O 1
ATOM 670 N N . GLY A 1 82 ? 16.372 -12.769 -39.555 1.00 73.88 82 GLY A N 1
ATOM 671 C CA . GLY A 1 82 ? 14.994 -12.669 -40.036 1.00 73.88 82 GLY A CA 1
ATOM 672 C C . GLY A 1 82 ? 14.407 -11.262 -39.934 1.00 73.88 82 GLY A C 1
ATOM 673 O O . GLY A 1 82 ? 13.748 -10.958 -38.952 1.00 73.88 82 GLY A O 1
ATOM 674 N N . GLY A 1 83 ? 14.595 -10.465 -40.991 1.00 73.69 83 GLY A N 1
ATOM 675 C CA . GLY A 1 83 ? 13.771 -9.308 -41.370 1.00 73.69 83 GLY A CA 1
ATOM 676 C C . GLY A 1 83 ? 13.653 -8.131 -40.385 1.00 73.69 83 GLY A C 1
ATOM 677 O O . GLY A 1 83 ? 13.611 -8.267 -39.167 1.00 73.69 83 GLY A O 1
ATOM 678 N N . PHE A 1 84 ? 13.504 -6.926 -40.930 1.00 68.62 84 PHE A N 1
ATOM 679 C CA . PHE A 1 84 ? 13.382 -5.689 -40.147 1.00 68.62 84 PHE A CA 1
ATOM 680 C C . PHE A 1 84 ? 12.090 -5.617 -39.289 1.00 68.62 84 PHE A C 1
ATOM 682 O O . PHE A 1 84 ? 12.107 -5.012 -38.220 1.00 68.62 84 PHE A O 1
ATOM 689 N N . ASN A 1 85 ? 11.012 -6.324 -39.667 1.00 71.62 85 ASN A N 1
ATOM 690 C CA . ASN A 1 85 ? 9.692 -6.263 -39.007 1.00 71.62 85 ASN A CA 1
ATOM 691 C C . ASN A 1 85 ? 9.385 -7.392 -37.994 1.00 71.62 85 ASN A C 1
ATOM 693 O O . ASN A 1 85 ? 8.236 -7.543 -37.583 1.00 71.62 85 ASN A O 1
ATOM 697 N N . ARG A 1 86 ? 10.366 -8.199 -37.559 1.00 77.44 86 ARG A N 1
ATOM 698 C CA . ARG A 1 86 ? 10.149 -9.168 -36.462 1.00 77.44 86 ARG A CA 1
ATOM 699 C C . ARG A 1 86 ? 10.283 -8.515 -35.081 1.00 77.44 86 ARG A C 1
ATOM 701 O O . ARG A 1 86 ? 11.183 -7.684 -34.916 1.00 77.44 86 ARG A O 1
ATOM 708 N N . PRO A 1 87 ? 9.498 -8.936 -34.067 1.00 75.38 87 PRO A N 1
ATOM 709 C CA . PRO A 1 87 ? 9.665 -8.472 -32.688 1.00 75.38 87 PRO A CA 1
ATOM 710 C C . PRO A 1 87 ? 11.096 -8.739 -32.215 1.00 75.38 87 PRO A C 1
ATOM 712 O O . PRO A 1 87 ? 11.680 -9.761 -32.563 1.00 75.38 87 PRO A O 1
ATOM 715 N N . LEU A 1 88 ? 11.696 -7.773 -31.517 1.00 69.44 88 LEU A N 1
ATOM 716 C CA . LEU A 1 88 ? 13.100 -7.847 -31.108 1.00 69.44 88 LEU A CA 1
ATOM 717 C C . LEU A 1 88 ? 13.256 -8.791 -29.915 1.00 69.44 88 LEU A C 1
ATOM 719 O O . LEU A 1 88 ? 12.573 -8.603 -28.910 1.00 69.44 88 LEU A O 1
ATOM 723 N N . ASP A 1 89 ? 14.169 -9.755 -30.040 1.00 66.31 89 ASP A N 1
ATOM 724 C CA . ASP A 1 89 ? 14.513 -10.684 -28.968 1.00 66.31 89 ASP A CA 1
ATOM 725 C C . ASP A 1 89 ? 15.149 -9.924 -27.803 1.00 66.31 89 ASP A C 1
ATOM 727 O O . ASP A 1 89 ? 15.931 -8.982 -27.988 1.00 66.31 89 ASP A O 1
ATOM 731 N N . PHE A 1 90 ? 14.791 -10.320 -26.585 1.00 58.28 90 PHE A N 1
ATOM 732 C CA . PHE A 1 90 ? 15.452 -9.822 -25.390 1.00 58.28 90 PHE A CA 1
ATOM 733 C C . PHE A 1 90 ? 16.817 -10.507 -25.314 1.00 58.28 90 PHE A C 1
ATOM 735 O O . PHE A 1 90 ? 16.892 -11.670 -24.928 1.00 58.28 90 PHE A O 1
ATOM 742 N N . ILE A 1 91 ? 17.884 -9.818 -25.725 1.00 58.75 91 ILE A N 1
ATOM 743 C CA . ILE A 1 91 ? 19.242 -10.304 -25.461 1.00 58.75 91 ILE A CA 1
ATOM 744 C C . ILE A 1 91 ? 19.400 -10.359 -23.937 1.00 58.75 91 ILE A C 1
ATOM 746 O O . ILE A 1 91 ? 19.126 -9.357 -23.266 1.00 58.75 91 ILE A O 1
ATOM 750 N N . ALA A 1 92 ? 19.759 -11.535 -23.425 1.00 59.50 92 ALA A N 1
ATOM 751 C CA . ALA A 1 92 ? 20.066 -11.775 -22.018 1.00 59.50 92 ALA A CA 1
ATOM 752 C C . ALA A 1 92 ? 21.358 -11.064 -21.595 1.00 59.50 92 ALA A C 1
ATOM 754 O O . ALA A 1 92 ? 22.301 -11.027 -22.419 1.00 59.50 92 ALA A O 1
#

Radius of gyration: 29.79 Å; Cα contacts (8 Å, |Δi|>4): 23; chains: 1; bounding box: 43×26×85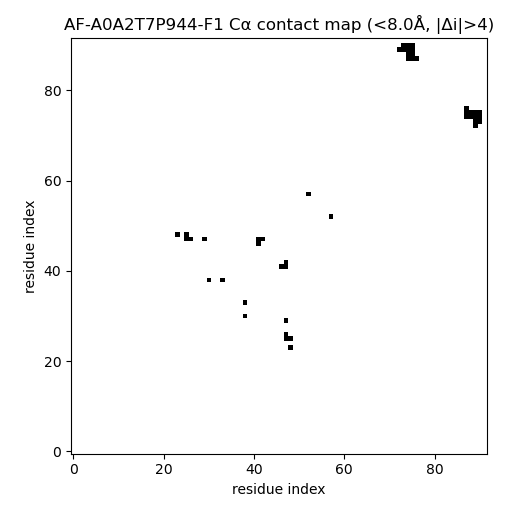 Å

Organism: Pomacea canaliculata (NCBI:txid400727)

pLDDT: mean 72.49, std 12.89, range [37.66, 89.94]

Solvent-accessible surface area (backbone atoms only — not comparable to full-atom values): 6925 Å² total; per-residue (Å²): 133,88,80,76,79,77,77,75,75,76,79,78,84,75,84,70,78,77,76,82,78,73,78,77,86,68,64,69,78,82,54,70,90,59,54,74,68,54,49,51,50,38,57,74,74,46,72,73,60,91,77,82,64,82,94,53,90,58,89,86,72,79,82,80,86,83,89,81,83,77,78,85,79,65,69,70,72,77,91,63,88,67,70,91,87,52,86,71,63,78,71,130